Protein AF-A0A3M1JN09-F1 (afdb_monomer_lite)

Sequence (87 aa):
MGMNSKGQGISMNVIIIAALALLVLVVLSIIFLGRTGQWSSQTVDCVTNGGTCMDSCSDQPGYNHYPAWDASCQEGGSEQVCCIRVA

Secondary structure (DSSP, 8-state):
-----TT----HHHHHHHHHHHHHHHHHHHHHHHHHTTTGGGS--TTTTTEEEES-STTSTTEEE---TT----SSSS-PEEEEE--

Radius of gyration: 28.16 Å; chains: 1; bounding box: 69×24×73 Å

pLDDT: mean 75.76, std 14.9, range [46.66, 97.44]

Foldseek 3Di:
DDDDPPPPDPPPVNVVVVVVVVVVVVVVVCVVVVVVVVVVLPPQALVVVQWDWDLDQVVDPQWDFDPDPRHDPDDDDHPTTTIHGHD

Structure (mmCIF, N/CA/C/O backbone):
data_AF-A0A3M1JN09-F1
#
_entry.id   AF-A0A3M1JN09-F1
#
loop_
_atom_site.group_PDB
_atom_site.id
_atom_site.type_symbol
_atom_site.label_atom_id
_atom_site.label_alt_id
_atom_site.label_comp_id
_atom_site.label_asym_id
_atom_site.label_entity_id
_atom_site.label_seq_id
_atom_site.pdbx_PDB_ins_code
_atom_site.Cartn_x
_atom_site.Cartn_y
_atom_site.Cartn_z
_atom_site.occupancy
_atom_site.B_iso_or_equiv
_atom_site.auth_seq_id
_atom_site.auth_comp_id
_atom_site.auth_asym_id
_atom_site.auth_atom_id
_atom_site.pdbx_PDB_model_num
ATOM 1 N N . MET A 1 1 ? -46.651 14.998 40.702 1.00 46.66 1 MET A N 1
ATOM 2 C CA . MET A 1 1 ? -46.239 14.202 39.526 1.00 46.66 1 MET A CA 1
ATOM 3 C C . MET A 1 1 ? -44.757 13.870 39.644 1.00 46.66 1 MET A C 1
ATOM 5 O O . MET A 1 1 ? -43.939 14.756 39.451 1.00 46.66 1 MET A O 1
ATOM 9 N N . GLY A 1 2 ? -44.405 12.639 40.021 1.00 50.22 2 GLY A N 1
ATOM 10 C CA . GLY A 1 2 ? -43.008 12.189 40.040 1.00 50.22 2 GLY A CA 1
ATOM 11 C C . GLY A 1 2 ? -42.571 11.732 38.648 1.00 50.22 2 GLY A C 1
ATOM 12 O O . GLY A 1 2 ? -43.202 10.850 38.066 1.00 50.22 2 GLY A O 1
ATOM 13 N N . MET A 1 3 ? -41.518 12.346 38.105 1.00 57.78 3 MET A N 1
ATOM 14 C CA . MET A 1 3 ? -40.851 11.905 36.877 1.00 57.78 3 MET A CA 1
ATOM 15 C C . MET A 1 3 ? -40.238 10.518 37.097 1.00 57.78 3 MET A C 1
ATOM 17 O O . MET A 1 3 ? -39.416 10.323 37.986 1.00 57.78 3 MET A O 1
ATOM 21 N N . ASN A 1 4 ? -40.646 9.548 36.279 1.00 57.25 4 ASN A N 1
ATOM 22 C CA . ASN A 1 4 ? -40.011 8.237 36.219 1.00 57.25 4 ASN A CA 1
ATOM 23 C C . ASN A 1 4 ? -38.641 8.384 35.545 1.00 57.25 4 ASN A C 1
ATOM 25 O O . ASN A 1 4 ? -38.565 8.582 34.332 1.00 57.25 4 ASN A O 1
ATOM 29 N N . SER A 1 5 ? -37.562 8.256 36.314 1.00 58.59 5 SER A N 1
ATOM 30 C CA . SER A 1 5 ? -36.201 8.141 35.787 1.00 58.59 5 SER A CA 1
ATOM 31 C C . SER A 1 5 ? -36.020 6.787 35.092 1.00 58.59 5 SER A C 1
ATOM 33 O O . SER A 1 5 ? -35.490 5.840 35.668 1.00 58.59 5 SER A O 1
ATOM 35 N N . LYS A 1 6 ? -36.457 6.685 33.830 1.00 57.19 6 LYS A N 1
ATOM 36 C CA . LYS A 1 6 ? -36.202 5.552 32.917 1.00 57.19 6 LYS A CA 1
ATOM 37 C C . LYS A 1 6 ? -34.740 5.540 32.435 1.00 57.19 6 LYS A C 1
ATOM 39 O O . LYS A 1 6 ? -34.469 5.560 31.242 1.00 57.19 6 LYS A O 1
ATOM 44 N N . GLY A 1 7 ? -33.801 5.569 33.375 1.00 59.41 7 GLY A N 1
ATOM 45 C CA . GLY A 1 7 ? -32.361 5.628 33.114 1.00 59.41 7 GLY A CA 1
ATOM 46 C C . GLY A 1 7 ? -31.537 4.745 34.047 1.00 59.41 7 GLY A C 1
ATOM 47 O O . GLY A 1 7 ? -30.332 4.940 34.160 1.00 59.41 7 GLY A O 1
ATOM 48 N N . GLN A 1 8 ? -32.159 3.794 34.746 1.00 52.00 8 GLN A N 1
ATOM 49 C CA . GLN A 1 8 ? -31.426 2.853 35.586 1.00 52.00 8 GLN A CA 1
ATOM 50 C C . GLN A 1 8 ? -31.031 1.615 34.786 1.00 52.00 8 GLN A C 1
ATOM 52 O O . GLN A 1 8 ? -31.829 0.711 34.559 1.00 52.00 8 GLN A O 1
ATOM 57 N N . GLY A 1 9 ? -29.755 1.607 34.404 1.00 60.81 9 GLY A N 1
ATOM 58 C CA . GLY A 1 9 ? -28.999 0.398 34.131 1.00 60.81 9 GLY A CA 1
ATOM 59 C C . GLY A 1 9 ? -29.007 -0.034 32.676 1.00 60.81 9 GLY A C 1
ATOM 60 O O . GLY A 1 9 ? -29.551 -1.084 32.346 1.00 60.81 9 GLY A O 1
ATOM 61 N N . ILE A 1 10 ? -28.236 0.654 31.827 1.00 68.06 10 ILE A N 1
ATOM 62 C CA . ILE A 1 10 ? -27.378 -0.156 30.955 1.00 68.06 10 ILE A CA 1
ATOM 63 C C . ILE A 1 10 ? -26.598 -1.047 31.924 1.00 68.06 10 ILE A C 1
ATOM 65 O O . ILE A 1 10 ? -25.821 -0.553 32.741 1.00 68.06 10 ILE A O 1
ATOM 69 N N . SER A 1 11 ? -26.939 -2.338 31.929 1.00 78.19 11 SER A N 1
ATOM 70 C CA . SER A 1 11 ? -26.293 -3.336 32.776 1.00 78.19 11 SER A CA 1
ATOM 71 C C . SER A 1 11 ? -24.783 -3.174 32.631 1.00 78.19 11 SER A C 1
ATOM 73 O O . SER A 1 11 ? -24.298 -3.017 31.510 1.00 78.19 11 SER A O 1
ATOM 75 N N . MET A 1 12 ? -24.043 -3.198 33.743 1.00 83.44 12 MET A N 1
ATOM 76 C CA . MET A 1 12 ? -22.578 -3.076 33.747 1.00 83.44 12 MET A CA 1
ATOM 77 C C . MET A 1 12 ? -21.940 -3.997 32.690 1.00 83.44 12 MET A C 1
ATOM 79 O O . MET A 1 12 ? -20.993 -3.618 32.005 1.00 83.44 12 MET A O 1
ATOM 83 N N . ASN A 1 13 ? -22.545 -5.168 32.471 1.00 89.12 13 ASN A N 1
ATOM 84 C CA . ASN A 1 13 ? -22.135 -6.138 31.461 1.00 89.12 13 ASN A CA 1
ATOM 85 C C . ASN A 1 13 ? -22.184 -5.581 30.032 1.00 89.12 13 ASN A C 1
ATOM 87 O O . ASN A 1 13 ? -21.301 -5.880 29.239 1.00 89.12 13 ASN A O 1
ATOM 91 N N . VAL A 1 14 ? -23.172 -4.756 29.687 1.00 91.19 14 VAL A N 1
ATOM 92 C CA . VAL A 1 14 ? -23.296 -4.158 28.348 1.00 91.19 14 VAL A CA 1
ATOM 93 C C . VAL A 1 14 ? -22.161 -3.170 28.088 1.00 91.19 14 VAL A C 1
ATOM 95 O O . VAL A 1 14 ? -21.604 -3.166 26.995 1.00 91.19 14 VAL A O 1
ATOM 98 N N . ILE A 1 15 ? -21.767 -2.384 29.096 1.00 91.62 15 ILE A N 1
ATOM 99 C CA . ILE A 1 15 ? -20.622 -1.464 28.990 1.00 91.62 15 ILE A CA 1
ATOM 100 C C . ILE A 1 15 ? -19.334 -2.260 28.768 1.00 91.62 15 ILE A C 1
ATOM 102 O O . ILE A 1 15 ? -18.543 -1.925 27.889 1.00 91.62 15 ILE A O 1
ATOM 106 N N . IL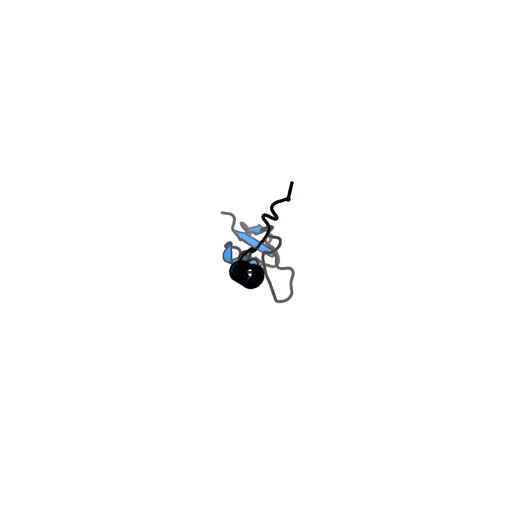E A 1 16 ? -19.151 -3.347 29.523 1.00 94.50 16 ILE A N 1
ATOM 107 C CA . ILE A 1 16 ? -17.984 -4.228 29.397 1.00 94.50 16 ILE A CA 1
ATOM 108 C C . ILE A 1 16 ? -17.927 -4.847 27.994 1.00 94.50 16 ILE A C 1
ATOM 110 O O . ILE A 1 16 ? -16.892 -4.784 27.336 1.00 94.50 16 ILE A O 1
ATOM 114 N N . ILE A 1 17 ? -19.041 -5.393 27.499 1.00 95.12 17 ILE A N 1
ATOM 115 C CA . ILE A 1 17 ? -19.109 -6.006 26.166 1.00 95.12 17 ILE A CA 1
ATOM 116 C C . ILE A 1 17 ? -18.836 -4.966 25.071 1.00 95.12 17 ILE A C 1
ATOM 118 O O . ILE A 1 17 ? -18.073 -5.244 24.148 1.00 95.12 17 ILE A O 1
ATOM 122 N N . ALA A 1 18 ? -19.402 -3.760 25.184 1.00 94.69 18 ALA A N 1
ATOM 123 C CA . ALA A 1 18 ? -19.169 -2.684 24.223 1.00 94.69 18 ALA A CA 1
ATOM 124 C C . ALA A 1 18 ? -17.692 -2.252 24.180 1.00 94.69 18 ALA A C 1
ATOM 126 O O . ALA A 1 18 ? -17.138 -2.060 23.097 1.00 94.69 18 ALA A O 1
ATOM 127 N N . ALA A 1 19 ? -17.035 -2.155 25.341 1.00 96.06 19 ALA A N 1
ATOM 128 C CA . ALA A 1 19 ? -15.615 -1.827 25.428 1.00 96.06 19 ALA A CA 1
ATOM 129 C C . ALA A 1 19 ? -14.727 -2.920 24.807 1.00 96.06 19 ALA A C 1
ATOM 131 O O . ALA A 1 19 ? -13.810 -2.610 24.045 1.00 96.06 19 ALA A O 1
ATOM 132 N N . LEU A 1 20 ? -15.024 -4.197 25.073 1.00 97.31 20 LEU A N 1
ATOM 133 C CA . LEU A 1 20 ? -14.304 -5.327 24.476 1.00 97.31 20 LEU A CA 1
ATOM 134 C C . LEU A 1 20 ? -14.484 -5.377 22.954 1.00 97.31 20 LEU A C 1
ATOM 136 O O . LEU A 1 20 ? -13.513 -5.580 22.229 1.00 97.31 20 LEU A O 1
ATOM 140 N N . ALA A 1 21 ? -15.702 -5.147 22.461 1.00 97.44 21 ALA A N 1
ATOM 141 C CA . ALA A 1 21 ? -15.988 -5.116 21.030 1.00 97.44 21 ALA A CA 1
ATOM 142 C C . ALA A 1 21 ? -15.209 -4.002 20.313 1.00 97.44 21 ALA A C 1
ATOM 144 O O . ALA A 1 21 ? -14.617 -4.246 19.261 1.00 97.44 21 ALA A O 1
ATOM 145 N N . LEU A 1 22 ? -15.155 -2.802 20.902 1.00 96.94 22 LEU A N 1
ATOM 146 C CA . LEU A 1 22 ? -14.358 -1.697 20.364 1.00 96.94 22 LEU A CA 1
ATOM 147 C C . LEU A 1 22 ? -12.863 -2.024 20.339 1.00 96.94 22 LEU A C 1
ATOM 149 O O . LEU A 1 22 ? -12.202 -1.757 19.338 1.00 96.94 22 LEU A O 1
ATOM 153 N N . LEU A 1 23 ? -12.334 -2.636 21.402 1.00 97.19 23 LEU A N 1
ATOM 154 C CA . LEU A 1 23 ? -10.927 -3.031 21.465 1.00 97.19 23 LEU A CA 1
ATOM 155 C C . LEU A 1 23 ? -10.577 -4.032 20.359 1.00 97.19 23 LEU A C 1
ATOM 157 O O . LEU A 1 23 ? -9.592 -3.840 19.648 1.00 97.19 23 LEU A O 1
ATOM 161 N N . VAL A 1 24 ? -11.397 -5.071 20.178 1.00 97.19 24 VAL A N 1
ATOM 162 C CA . VAL A 1 24 ? -11.187 -6.071 19.120 1.00 97.19 24 VAL A CA 1
ATOM 163 C C . VAL A 1 24 ? -11.230 -5.419 17.738 1.00 97.19 24 VAL A C 1
ATOM 165 O O . VAL A 1 24 ? -10.373 -5.709 16.907 1.00 97.19 24 VAL A O 1
ATOM 168 N N . LEU A 1 25 ? -12.170 -4.499 17.498 1.00 96.25 25 LEU A N 1
ATOM 169 C CA . LEU A 1 25 ? -12.270 -3.780 16.226 1.00 96.25 25 LEU A CA 1
ATOM 170 C C . LEU A 1 25 ? -10.995 -2.981 15.929 1.00 96.25 25 LEU A C 1
ATOM 172 O O . LEU A 1 25 ? -10.484 -3.063 14.815 1.00 96.25 25 LEU A O 1
ATOM 176 N N . VAL A 1 26 ? -10.452 -2.263 16.916 1.00 95.75 26 VAL A N 1
ATOM 177 C CA . VAL A 1 26 ? -9.204 -1.495 16.760 1.00 95.75 26 VAL A CA 1
ATOM 178 C C . VAL A 1 26 ? -8.013 -2.406 16.454 1.00 95.75 26 VAL A C 1
ATOM 180 O O . VAL A 1 26 ? -7.211 -2.100 15.576 1.00 95.75 26 VAL A O 1
ATOM 183 N N . VAL A 1 27 ? -7.888 -3.546 17.136 1.00 95.62 27 VAL A N 1
ATOM 184 C CA . VAL A 1 27 ? -6.796 -4.495 16.862 1.00 95.62 27 VAL A CA 1
ATOM 185 C C . VAL A 1 27 ? -6.913 -5.065 15.447 1.00 95.62 27 VAL A C 1
ATOM 187 O O . VAL A 1 27 ? -5.927 -5.092 14.710 1.00 95.62 27 VAL A O 1
ATOM 190 N N . LEU A 1 28 ? -8.116 -5.479 15.040 1.00 94.75 28 LEU A N 1
ATOM 191 C CA . LEU A 1 28 ? -8.354 -5.997 13.695 1.00 94.75 28 LEU A CA 1
ATOM 192 C C . LEU A 1 28 ? -8.071 -4.939 12.628 1.00 94.75 28 LEU A C 1
ATOM 194 O O . LEU A 1 28 ? -7.410 -5.251 11.641 1.00 94.75 28 LEU A O 1
ATOM 198 N N . SER A 1 29 ? -8.519 -3.696 12.819 1.00 91.81 29 SER A N 1
ATOM 199 C CA . SER A 1 29 ? -8.289 -2.630 11.843 1.00 91.81 29 SER A CA 1
ATOM 200 C C . SER A 1 29 ? -6.798 -2.367 11.644 1.00 91.81 29 SER A C 1
ATOM 202 O O . SER A 1 29 ? -6.353 -2.318 10.504 1.00 91.81 29 SER A O 1
ATOM 204 N N . ILE A 1 30 ? -5.996 -2.311 12.712 1.00 90.56 30 ILE A N 1
ATOM 205 C CA . ILE A 1 30 ? -4.540 -2.127 12.602 1.00 90.56 30 ILE A CA 1
ATOM 206 C C . ILE A 1 30 ? -3.885 -3.290 11.842 1.00 90.56 30 ILE A C 1
ATOM 208 O O . ILE A 1 30 ? -3.035 -3.053 10.987 1.00 90.56 30 ILE A O 1
ATOM 212 N N . ILE A 1 31 ? -4.290 -4.537 12.101 1.00 88.06 31 ILE A N 1
ATOM 213 C CA . ILE A 1 31 ? -3.746 -5.712 11.399 1.00 88.06 31 ILE A CA 1
ATOM 214 C C . ILE A 1 31 ? -4.114 -5.681 9.911 1.00 88.06 31 ILE A C 1
ATOM 216 O O . ILE A 1 31 ? -3.256 -5.910 9.057 1.00 88.06 31 ILE A O 1
ATOM 220 N N . PHE A 1 32 ? -5.378 -5.395 9.593 1.00 85.88 32 PHE A N 1
ATOM 221 C CA . PHE A 1 32 ? -5.843 -5.340 8.210 1.00 85.88 32 PHE A CA 1
ATOM 222 C C . PHE A 1 32 ? -5.182 -4.192 7.444 1.00 85.88 32 PHE A C 1
ATOM 224 O O . PHE A 1 32 ? -4.642 -4.432 6.367 1.00 85.88 32 PHE A O 1
ATOM 231 N N . LEU A 1 33 ? -5.141 -2.985 8.017 1.00 81.81 33 LEU A N 1
ATOM 232 C CA . LEU A 1 33 ? -4.516 -1.819 7.387 1.00 81.81 33 LEU A CA 1
ATOM 233 C C . LEU A 1 33 ? -2.993 -1.988 7.263 1.00 81.81 33 LEU A C 1
ATOM 235 O O . LEU A 1 33 ? -2.414 -1.641 6.233 1.00 81.81 33 LEU A O 1
ATOM 239 N N . GLY A 1 34 ? -2.342 -2.558 8.280 1.00 70.88 34 GLY A N 1
ATOM 240 C CA . GLY A 1 34 ? -0.900 -2.803 8.276 1.00 70.88 34 GLY A CA 1
ATOM 241 C C . GLY A 1 34 ? -0.468 -3.810 7.211 1.00 70.88 34 GLY A C 1
ATOM 242 O O . GLY A 1 34 ? 0.584 -3.643 6.600 1.00 70.88 34 GLY A O 1
ATOM 243 N N . ARG A 1 35 ? -1.289 -4.830 6.931 1.00 64.94 35 ARG A N 1
ATOM 244 C CA . ARG A 1 35 ? -0.959 -5.852 5.928 1.00 64.94 35 ARG A CA 1
ATOM 245 C C . ARG A 1 35 ? -1.291 -5.423 4.496 1.00 64.94 35 ARG A C 1
ATOM 247 O O . ARG A 1 35 ? -0.579 -5.816 3.577 1.00 64.94 35 ARG A O 1
ATOM 254 N N . THR A 1 36 ? -2.316 -4.590 4.289 1.00 60.78 36 THR A N 1
ATOM 255 C CA . THR A 1 36 ? -2.663 -4.081 2.948 1.00 60.78 36 THR A CA 1
ATOM 256 C C . THR A 1 36 ? -1.600 -3.158 2.356 1.00 60.78 36 THR A C 1
ATOM 258 O O . THR A 1 36 ? -1.445 -3.134 1.139 1.00 60.78 36 THR A O 1
ATOM 261 N N . GLY A 1 37 ? -0.820 -2.456 3.189 1.00 59.88 37 GLY A N 1
ATOM 262 C CA . GLY A 1 37 ? 0.296 -1.626 2.717 1.00 59.88 37 GLY A CA 1
ATOM 263 C C . GLY A 1 37 ? 1.436 -2.420 2.065 1.00 59.88 37 GLY A C 1
ATOM 264 O O . GLY A 1 37 ? 2.214 -1.856 1.309 1.00 59.88 37 GLY A O 1
ATOM 265 N N . GLN A 1 38 ? 1.518 -3.731 2.316 1.00 58.38 38 GLN A N 1
ATOM 266 C CA . GLN A 1 38 ? 2.535 -4.612 1.734 1.00 58.38 38 GLN A CA 1
ATOM 267 C C . GLN A 1 38 ? 2.078 -5.323 0.450 1.00 58.38 38 GLN A C 1
ATOM 269 O O . GLN A 1 38 ? 2.893 -5.958 -0.211 1.00 58.38 38 GLN A O 1
ATOM 274 N N . TRP A 1 39 ? 0.789 -5.260 0.098 1.00 55.12 39 TRP A N 1
ATOM 275 C CA . TRP A 1 39 ? 0.251 -5.911 -1.107 1.00 55.12 39 TRP A CA 1
ATOM 276 C C . TRP A 1 39 ? 0.225 -4.997 -2.334 1.00 55.12 39 TRP A C 1
ATOM 278 O O . TRP A 1 39 ? 0.245 -5.500 -3.457 1.00 55.12 39 TRP A O 1
ATOM 288 N N . SER A 1 40 ? 0.229 -3.673 -2.153 1.00 54.81 40 SER A N 1
ATOM 289 C CA . SER A 1 40 ? 0.254 -2.743 -3.288 1.00 54.81 40 SER A CA 1
ATOM 290 C C . SER A 1 40 ? 1.579 -2.763 -4.052 1.00 54.81 40 SER A C 1
ATOM 292 O O . SER A 1 40 ? 1.565 -2.509 -5.247 1.00 54.81 40 SER A O 1
ATOM 294 N N . SER A 1 41 ? 2.695 -3.123 -3.409 1.00 54.84 41 SER A N 1
ATOM 295 C CA . SER A 1 41 ? 4.026 -3.110 -4.034 1.00 54.84 41 SER A CA 1
ATOM 296 C C . SER A 1 41 ? 4.398 -4.387 -4.797 1.00 54.84 41 SER A C 1
ATOM 298 O O . SER A 1 41 ? 5.460 -4.428 -5.399 1.00 54.84 41 SER A O 1
ATOM 300 N N . GLN A 1 42 ? 3.575 -5.445 -4.767 1.00 52.00 42 GLN A N 1
ATOM 301 C CA . GLN A 1 42 ? 3.875 -6.710 -5.471 1.00 52.00 42 GLN A CA 1
ATOM 302 C C . GLN A 1 42 ? 3.009 -6.960 -6.711 1.00 52.00 42 GLN A C 1
ATOM 304 O O . GLN A 1 42 ? 3.162 -7.979 -7.377 1.00 52.00 42 GLN A O 1
ATOM 309 N N . THR A 1 43 ? 2.056 -6.074 -7.015 1.00 54.69 43 THR A N 1
ATOM 310 C CA . THR A 1 43 ? 1.118 -6.297 -8.134 1.00 54.69 43 THR A CA 1
ATOM 311 C C . THR A 1 43 ? 1.483 -5.485 -9.382 1.00 54.69 43 THR A C 1
ATOM 313 O O . THR A 1 43 ? 0.871 -5.670 -10.432 1.00 54.69 43 THR A O 1
ATOM 316 N N . VAL A 1 44 ? 2.503 -4.622 -9.314 1.00 64.62 44 VAL A N 1
ATOM 317 C CA . VAL A 1 44 ? 2.905 -3.751 -10.431 1.00 64.62 44 VAL A CA 1
ATOM 318 C C . VAL A 1 44 ? 4.313 -4.080 -10.939 1.00 64.62 44 VAL A C 1
ATOM 320 O O . VAL A 1 44 ? 5.002 -3.225 -11.461 1.00 64.62 44 VAL A O 1
ATOM 323 N N . ASP A 1 45 ? 4.762 -5.333 -10.881 1.00 76.12 45 ASP A N 1
ATOM 324 C CA . ASP A 1 45 ? 6.047 -5.674 -11.505 1.00 76.12 45 ASP A CA 1
ATOM 325 C C . ASP A 1 45 ? 5.926 -5.712 -13.041 1.00 76.12 45 ASP A C 1
ATOM 327 O O . ASP A 1 45 ? 5.009 -6.326 -13.605 1.00 76.12 45 ASP A O 1
ATOM 331 N N . CYS A 1 46 ? 6.886 -5.088 -13.735 1.00 80.12 46 CYS A N 1
ATOM 332 C CA . CYS A 1 46 ? 6.972 -5.086 -15.203 1.00 80.12 46 CYS A CA 1
ATOM 333 C C . CYS A 1 46 ? 6.948 -6.514 -15.778 1.00 80.12 46 CYS A C 1
ATOM 335 O O . CYS A 1 46 ? 6.232 -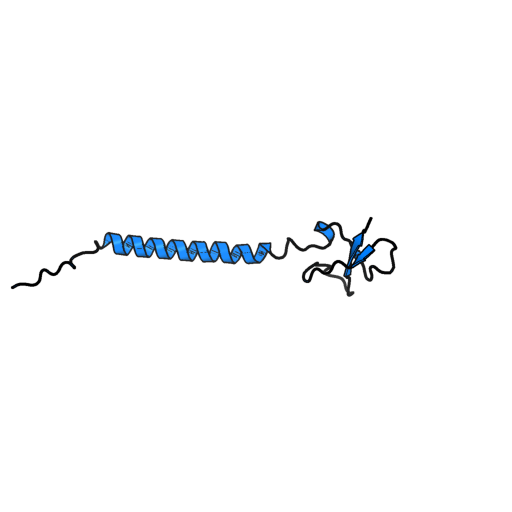6.812 -16.736 1.00 80.12 46 CYS A O 1
ATOM 337 N N . VAL A 1 47 ? 7.684 -7.419 -15.127 1.00 78.69 47 VAL A N 1
ATOM 338 C CA . VAL A 1 47 ? 7.825 -8.826 -15.524 1.00 78.69 47 VAL A CA 1
ATOM 339 C C . VAL A 1 47 ? 6.508 -9.592 -15.373 1.00 78.69 47 VAL A C 1
ATOM 341 O O . VAL A 1 47 ? 6.146 -10.375 -16.250 1.00 78.69 47 VAL A O 1
ATOM 344 N N . THR A 1 48 ? 5.741 -9.329 -14.311 1.00 77.69 48 THR A N 1
ATOM 345 C CA . THR A 1 48 ? 4.426 -9.956 -14.081 1.00 77.69 48 THR A CA 1
ATOM 346 C C . THR A 1 48 ? 3.415 -9.571 -15.160 1.00 77.69 48 THR A C 1
ATOM 348 O O . THR A 1 48 ? 2.549 -10.366 -15.517 1.00 77.69 48 THR A O 1
ATOM 351 N N . ASN A 1 49 ? 3.561 -8.378 -15.738 1.00 77.56 49 ASN A N 1
ATOM 352 C CA . ASN A 1 49 ? 2.735 -7.898 -16.843 1.00 77.56 49 ASN A CA 1
ATOM 353 C C . ASN A 1 49 ? 3.233 -8.371 -18.225 1.00 77.56 49 ASN A C 1
ATOM 355 O O . ASN A 1 49 ? 2.723 -7.919 -19.247 1.00 77.56 49 ASN A O 1
ATOM 359 N N . GLY A 1 50 ? 4.212 -9.283 -18.281 1.00 81.56 50 GLY A N 1
ATOM 360 C CA . GLY A 1 50 ? 4.780 -9.794 -19.534 1.00 81.56 50 GLY A CA 1
ATOM 361 C C . GLY A 1 50 ? 5.749 -8.824 -20.218 1.00 81.56 50 GLY A C 1
ATOM 362 O O . GLY A 1 50 ? 6.045 -8.986 -21.403 1.00 81.56 50 GLY A O 1
ATOM 363 N N . GLY A 1 51 ? 6.217 -7.808 -19.490 1.00 84.25 51 GLY A N 1
ATOM 364 C CA . GLY A 1 51 ? 7.231 -6.867 -19.942 1.00 84.25 51 GLY A CA 1
ATOM 365 C C . GLY A 1 51 ? 8.655 -7.307 -19.599 1.00 84.25 51 GLY A C 1
ATOM 366 O O . GLY A 1 51 ? 8.884 -8.233 -18.822 1.00 84.25 51 GLY A O 1
ATOM 367 N N . THR A 1 52 ? 9.622 -6.607 -20.180 1.00 86.31 52 THR A N 1
ATOM 368 C CA . THR A 1 52 ? 11.052 -6.746 -19.903 1.00 86.31 52 THR A CA 1
ATOM 369 C C . THR A 1 52 ? 11.626 -5.364 -19.588 1.00 86.31 52 THR A C 1
ATOM 371 O O . THR A 1 52 ? 11.256 -4.377 -20.224 1.00 86.31 52 THR A O 1
ATOM 374 N N . CYS A 1 53 ? 12.520 -5.287 -18.604 1.00 83.81 53 CYS A N 1
ATOM 375 C CA . CYS A 1 53 ? 13.225 -4.051 -18.264 1.00 83.81 53 CYS A CA 1
ATOM 376 C C . CYS A 1 53 ? 14.400 -3.842 -19.226 1.00 83.81 53 CYS A C 1
ATOM 378 O O . CYS A 1 53 ? 15.225 -4.742 -19.398 1.00 83.81 53 CYS A O 1
ATOM 380 N N . MET A 1 54 ? 14.454 -2.678 -19.871 1.00 83.25 54 MET A N 1
ATOM 381 C CA . MET A 1 54 ? 15.491 -2.296 -20.838 1.00 83.25 54 MET A CA 1
ATOM 382 C C . MET A 1 54 ? 15.834 -0.815 -20.674 1.00 83.25 54 MET A C 1
ATOM 384 O O . MET A 1 54 ? 15.004 -0.051 -20.196 1.00 83.25 54 MET A O 1
ATOM 388 N N . ASP A 1 55 ? 17.016 -0.382 -21.118 1.00 84.56 55 ASP A N 1
ATOM 389 C CA . ASP A 1 55 ? 17.377 1.047 -21.107 1.00 84.56 55 ASP A CA 1
ATOM 390 C C . ASP A 1 55 ? 16.503 1.877 -22.067 1.00 84.56 55 ASP A C 1
ATOM 392 O O . ASP A 1 55 ? 16.237 3.052 -21.826 1.00 84.56 55 ASP A O 1
ATOM 396 N N . SER A 1 56 ? 16.009 1.269 -23.152 1.00 83.06 56 SER A N 1
ATOM 397 C CA . SER A 1 56 ? 15.016 1.881 -24.032 1.00 83.06 56 SER A CA 1
ATOM 398 C C . SER A 1 56 ? 14.173 0.8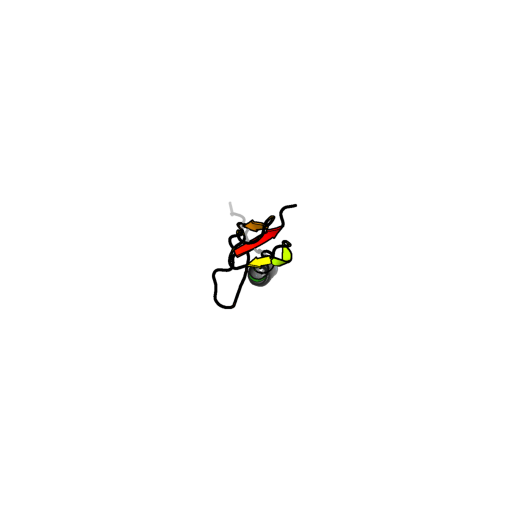20 -24.749 1.00 83.06 56 SER A C 1
ATOM 400 O O . SER A 1 56 ? 14.668 -0.244 -25.121 1.00 83.06 56 SER A O 1
ATOM 402 N N . CYS A 1 57 ? 12.890 1.116 -24.985 1.00 84.81 57 CYS A N 1
ATOM 403 C CA . CYS A 1 57 ? 12.025 0.269 -25.821 1.00 84.81 57 CYS A CA 1
ATOM 404 C C . CYS A 1 57 ? 12.197 0.553 -27.321 1.00 84.81 57 CYS A C 1
ATOM 406 O O . CYS A 1 57 ? 11.681 -0.192 -28.149 1.00 84.81 57 CYS A O 1
ATOM 408 N N . SER A 1 58 ? 12.901 1.631 -27.673 1.00 82.81 58 SER A N 1
ATOM 409 C CA . SER A 1 58 ? 13.074 2.090 -29.056 1.00 82.81 58 SER A CA 1
ATOM 410 C C . SER A 1 58 ? 14.099 1.260 -29.830 1.00 82.81 58 SER A C 1
ATOM 412 O O . SER A 1 58 ? 14.071 1.247 -31.058 1.00 82.81 58 SER A O 1
ATOM 414 N N . ASP A 1 59 ? 14.983 0.550 -29.124 1.00 79.88 59 ASP A N 1
ATOM 415 C CA . ASP A 1 59 ? 16.048 -0.262 -29.723 1.00 79.88 59 ASP A CA 1
ATOM 416 C C . ASP A 1 59 ? 15.556 -1.625 -30.247 1.00 79.88 59 ASP A C 1
ATOM 418 O O . ASP A 1 59 ? 16.283 -2.327 -30.9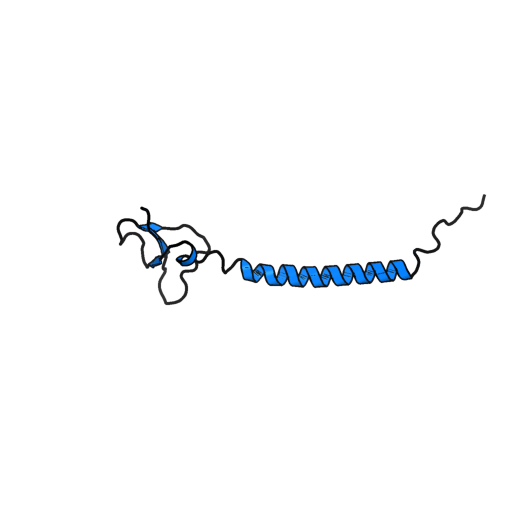56 1.00 79.88 59 ASP A O 1
ATOM 422 N N . GLN A 1 60 ? 14.324 -2.027 -29.912 1.00 79.62 60 GLN A N 1
ATOM 423 C CA . GLN A 1 60 ? 13.729 -3.297 -30.334 1.00 79.62 60 GLN A CA 1
ATOM 424 C C . GLN A 1 60 ? 12.412 -3.066 -31.092 1.00 79.62 60 GLN A C 1
ATOM 426 O O . GLN A 1 60 ? 11.457 -2.527 -30.528 1.00 79.62 60 GLN A O 1
ATOM 431 N N . PRO A 1 61 ? 12.293 -3.519 -32.354 1.00 80.00 61 PRO A N 1
ATOM 432 C CA . PRO A 1 61 ? 11.031 -3.438 -33.076 1.00 80.00 61 PRO A CA 1
ATOM 433 C C . PRO A 1 61 ? 9.981 -4.341 -32.416 1.00 80.00 61 PRO A C 1
ATOM 435 O O . PRO A 1 61 ? 10.234 -5.513 -32.135 1.00 80.00 61 PRO A O 1
ATOM 438 N N . GLY A 1 62 ? 8.783 -3.797 -32.197 1.00 84.62 62 GLY A N 1
ATOM 439 C CA . GLY A 1 62 ? 7.672 -4.526 -31.582 1.00 84.62 62 GLY A CA 1
ATOM 440 C C . GLY A 1 62 ? 7.620 -4.434 -30.058 1.00 84.62 62 GLY A C 1
ATOM 441 O O . GLY A 1 62 ? 6.903 -5.214 -29.439 1.00 84.62 62 GLY A O 1
ATOM 442 N N . TYR A 1 63 ? 8.342 -3.497 -29.444 1.00 86.19 63 TYR A N 1
ATOM 443 C CA . TYR A 1 63 ? 8.206 -3.174 -28.026 1.00 86.19 63 TYR A CA 1
ATOM 444 C C . TYR A 1 63 ? 7.654 -1.761 -27.849 1.00 86.19 63 TYR A C 1
ATOM 446 O O . TYR A 1 63 ? 8.045 -0.840 -28.558 1.00 86.19 63 TYR A O 1
ATOM 454 N N . ASN A 1 64 ? 6.744 -1.593 -26.892 1.00 87.06 64 ASN A N 1
ATOM 455 C CA . ASN A 1 64 ? 6.202 -0.295 -26.503 1.00 87.06 64 ASN A CA 1
ATOM 45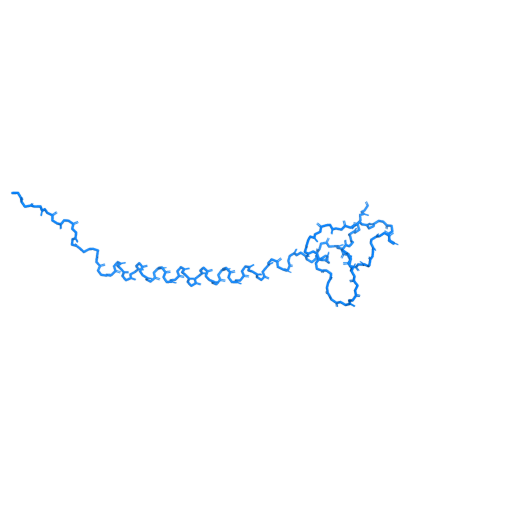6 C C . ASN A 1 64 ? 6.439 -0.039 -25.015 1.00 87.06 64 ASN A C 1
ATOM 458 O O . ASN A 1 64 ? 6.419 -0.960 -24.196 1.00 87.06 64 ASN A O 1
ATOM 462 N N . HIS A 1 65 ? 6.630 1.235 -24.682 1.00 84.38 65 HIS A N 1
ATOM 463 C CA . HIS A 1 65 ? 6.770 1.695 -23.307 1.00 84.38 65 HIS A CA 1
ATOM 464 C C . HIS A 1 65 ? 5.463 1.486 -22.533 1.00 84.38 65 HIS A C 1
ATOM 466 O O . HIS A 1 65 ? 4.407 1.955 -22.964 1.00 84.38 65 HIS A O 1
ATOM 472 N N . TYR A 1 66 ? 5.533 0.815 -21.383 1.00 80.25 66 TYR A N 1
ATOM 473 C CA . TYR A 1 66 ? 4.390 0.597 -20.501 1.00 80.25 66 TYR A CA 1
ATOM 474 C C . TYR A 1 66 ? 4.338 1.690 -19.417 1.00 80.25 66 TYR A C 1
ATOM 476 O O . TYR A 1 66 ? 5.196 1.713 -18.534 1.00 80.25 66 TYR A O 1
ATOM 484 N N . PRO A 1 67 ? 3.360 2.617 -19.452 1.00 67.56 67 PRO A N 1
ATOM 485 C CA . PRO A 1 67 ? 3.272 3.723 -18.505 1.00 67.56 67 PRO A CA 1
ATOM 486 C C . PRO A 1 67 ? 2.619 3.264 -17.194 1.00 67.56 67 PRO A C 1
ATOM 488 O O . PRO A 1 67 ? 1.505 3.668 -16.862 1.00 67.56 67 PRO A O 1
ATOM 491 N N . ALA A 1 68 ? 3.299 2.406 -16.439 1.00 63.78 68 ALA A N 1
ATOM 492 C CA . ALA A 1 68 ? 2.953 2.169 -15.046 1.00 63.78 68 ALA A CA 1
ATOM 493 C C . ALA A 1 68 ? 3.893 2.984 -14.162 1.00 63.78 68 ALA A C 1
ATOM 495 O O . ALA A 1 68 ? 5.106 2.818 -14.188 1.00 63.78 68 ALA A O 1
ATOM 496 N N . TRP A 1 69 ? 3.288 3.862 -13.366 1.00 56.41 69 TRP A N 1
ATOM 497 C CA . TRP A 1 69 ? 3.918 4.719 -12.359 1.00 56.41 69 TRP A CA 1
ATOM 498 C C . TRP A 1 69 ? 4.631 3.938 -11.242 1.00 56.41 69 TRP A C 1
ATOM 500 O O . TRP A 1 69 ? 5.293 4.550 -10.412 1.00 56.41 69 TRP A O 1
ATOM 510 N N . ASP A 1 70 ? 4.494 2.611 -11.244 1.00 56.78 70 ASP A N 1
ATOM 511 C CA . ASP A 1 70 ? 5.082 1.688 -10.276 1.00 56.78 70 ASP A CA 1
ATOM 512 C C . ASP A 1 70 ? 5.576 0.396 -10.957 1.00 56.78 70 ASP A C 1
ATOM 514 O O . ASP A 1 70 ? 5.703 -0.630 -10.303 1.00 56.78 70 ASP A O 1
ATOM 518 N N . ALA A 1 71 ? 5.821 0.409 -12.283 1.00 61.88 71 ALA A N 1
ATOM 519 C CA . ALA A 1 71 ? 6.503 -0.708 -12.942 1.00 61.88 71 ALA A CA 1
ATOM 520 C C . ALA A 1 71 ? 7.951 -0.773 -12.455 1.00 61.88 71 ALA A C 1
ATOM 522 O O . ALA A 1 71 ? 8.847 -0.163 -13.035 1.00 61.88 71 ALA A O 1
ATOM 523 N N . SER A 1 72 ? 8.160 -1.507 -11.370 1.00 66.56 72 SER A N 1
ATOM 524 C CA . SER A 1 72 ? 9.435 -1.697 -10.691 1.00 66.56 72 SER A CA 1
ATOM 525 C C . SER A 1 72 ? 10.429 -2.438 -11.592 1.00 66.56 72 SER A C 1
ATOM 527 O O . SER A 1 72 ? 10.489 -3.665 -11.628 1.00 66.56 72 SER A O 1
ATOM 529 N N . CYS A 1 73 ? 11.239 -1.676 -12.325 1.00 74.00 73 CYS A N 1
ATOM 530 C CA . CYS A 1 73 ? 12.538 -2.105 -12.836 1.00 74.00 73 CYS A CA 1
ATOM 531 C C . CYS A 1 73 ? 13.606 -1.592 -11.855 1.00 74.00 73 CYS A C 1
ATOM 533 O O . CYS A 1 73 ? 14.068 -0.462 -11.974 1.00 74.00 73 CYS A O 1
ATOM 535 N N . GLN A 1 74 ? 13.952 -2.373 -10.826 1.00 66.62 74 GLN A N 1
ATOM 536 C CA . GLN A 1 74 ? 14.899 -1.962 -9.775 1.00 66.62 74 GLN A CA 1
ATOM 537 C C . GLN A 1 74 ? 15.748 -3.182 -9.354 1.00 66.62 74 GLN A C 1
ATOM 539 O O . GLN A 1 74 ? 15.202 -4.272 -9.233 1.00 66.62 74 GLN A O 1
ATOM 544 N N . GLU A 1 75 ? 17.073 -3.150 -9.162 1.00 56.69 75 GLU A N 1
ATOM 545 C CA . GLU A 1 75 ? 18.010 -2.069 -8.832 1.00 56.69 75 GLU A CA 1
ATOM 546 C C . GLU A 1 75 ? 19.418 -2.431 -9.372 1.00 56.69 75 GLU A C 1
ATOM 548 O O . GLU A 1 75 ? 19.910 -3.532 -9.114 1.00 56.69 75 GLU A O 1
ATOM 553 N N . GLY A 1 76 ? 20.067 -1.539 -10.137 1.00 51.75 76 GLY A N 1
ATOM 554 C CA . GLY A 1 76 ? 21.369 -1.851 -10.757 1.00 51.75 76 GLY A CA 1
ATOM 555 C C . GLY A 1 76 ? 22.061 -0.781 -11.617 1.00 51.75 76 GLY A C 1
ATOM 556 O O . GLY A 1 76 ? 23.116 -1.083 -12.167 1.00 51.75 76 GLY A O 1
ATOM 557 N N . GLY A 1 77 ? 21.541 0.454 -11.712 1.00 48.44 77 GLY A N 1
ATOM 558 C CA . GLY A 1 77 ? 22.347 1.607 -12.157 1.00 48.44 77 GLY A CA 1
ATOM 559 C C . GLY A 1 77 ? 22.000 2.309 -13.479 1.00 48.44 77 GLY A C 1
ATOM 560 O O . GLY A 1 77 ? 22.825 3.089 -13.945 1.00 48.44 77 GLY A O 1
ATOM 561 N N . SER A 1 78 ? 20.817 2.129 -14.064 1.00 55.34 78 SER A N 1
ATOM 562 C CA . SER A 1 78 ? 20.347 2.984 -15.170 1.00 55.34 78 SER A CA 1
ATOM 563 C C . SER A 1 78 ? 18.823 3.136 -15.151 1.00 55.34 78 SER A C 1
ATOM 565 O O . SER A 1 78 ? 18.130 2.322 -14.542 1.00 55.34 78 SER A O 1
ATOM 567 N N . GLU A 1 79 ? 18.311 4.211 -15.759 1.00 70.00 79 GLU A N 1
ATOM 568 C CA . GLU A 1 79 ? 16.886 4.543 -15.932 1.00 70.00 79 GLU A CA 1
ATOM 569 C C . GLU A 1 79 ? 16.175 3.512 -16.831 1.00 70.00 79 GLU A C 1
ATO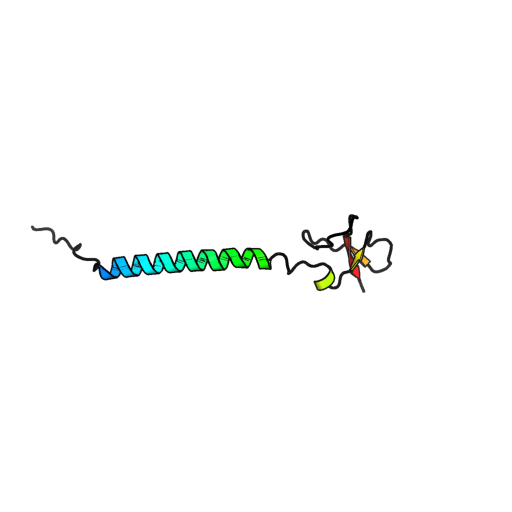M 571 O O . GLU A 1 79 ? 15.748 3.816 -17.942 1.00 70.00 79 GLU A O 1
ATOM 576 N N . GLN A 1 80 ? 16.088 2.258 -16.385 1.00 76.44 80 GLN A N 1
ATOM 577 C CA . GLN A 1 80 ? 15.437 1.206 -17.151 1.00 76.44 80 GLN A CA 1
ATOM 578 C C . GLN A 1 80 ? 13.929 1.436 -17.188 1.00 76.44 80 GLN A C 1
ATOM 580 O O . GLN A 1 80 ? 13.279 1.653 -16.165 1.00 76.44 80 GLN A O 1
ATOM 585 N N . VAL A 1 81 ? 13.373 1.350 -18.388 1.00 82.00 81 VAL A N 1
ATOM 586 C CA . VAL A 1 81 ? 11.946 1.461 -18.658 1.00 82.00 81 VAL A CA 1
ATOM 587 C C . VAL A 1 81 ? 11.329 0.080 -18.863 1.00 82.00 81 VAL A C 1
ATOM 589 O O . VAL A 1 81 ? 11.976 -0.859 -19.334 1.00 82.00 81 VAL A O 1
ATOM 592 N N . CYS A 1 82 ? 10.046 -0.049 -18.523 1.00 85.94 82 CYS A N 1
ATOM 593 C CA . CYS A 1 82 ? 9.298 -1.275 -18.762 1.00 85.94 82 CYS A CA 1
ATOM 594 C C . CYS A 1 82 ? 8.826 -1.346 -20.218 1.00 85.94 82 CYS A C 1
ATOM 596 O O . CYS A 1 82 ? 8.009 -0.530 -20.658 1.00 85.94 82 CYS A O 1
ATOM 598 N N . CYS A 1 83 ? 9.305 -2.349 -20.952 1.00 87.62 83 CYS A N 1
ATOM 599 C CA . CYS A 1 83 ? 8.964 -2.569 -22.351 1.00 87.62 83 CYS A CA 1
ATOM 600 C C . CYS A 1 83 ? 8.111 -3.824 -22.505 1.00 87.62 83 CYS A C 1
ATOM 602 O O . CYS A 1 83 ? 8.549 -4.923 -22.168 1.00 87.62 83 CYS A O 1
ATOM 604 N N . ILE A 1 84 ? 6.911 -3.685 -23.065 1.00 87.81 84 ILE A N 1
ATOM 605 C CA . ILE A 1 84 ? 6.038 -4.820 -23.378 1.00 87.81 84 ILE A CA 1
ATOM 606 C C . ILE A 1 84 ? 6.020 -5.072 -24.882 1.00 87.81 84 ILE A C 1
ATOM 608 O O . ILE A 1 84 ? 5.998 -4.133 -25.681 1.00 87.81 84 ILE A O 1
ATOM 612 N N . ARG A 1 85 ? 6.030 -6.346 -25.275 1.00 85.44 85 ARG A N 1
ATOM 613 C CA . ARG A 1 85 ? 5.957 -6.723 -26.685 1.00 85.44 85 ARG A CA 1
ATOM 614 C C . ARG A 1 85 ? 4.542 -6.478 -27.212 1.00 85.44 85 ARG A C 1
ATOM 616 O O . ARG A 1 85 ? 3.589 -7.085 -26.731 1.00 85.44 85 ARG A O 1
ATOM 623 N N . VAL A 1 86 ? 4.416 -5.621 -28.216 1.00 78.00 86 VAL A N 1
ATOM 624 C CA . VAL A 1 86 ? 3.201 -5.478 -29.021 1.00 78.00 86 VAL A CA 1
ATOM 625 C C . VAL A 1 86 ? 3.258 -6.466 -30.181 1.00 78.00 86 VAL A C 1
ATOM 627 O O . VAL A 1 86 ? 4.255 -6.536 -30.900 1.00 78.00 86 VAL A O 1
ATOM 630 N N . ALA A 1 87 ? 2.212 -7.283 -30.292 1.00 66.12 87 ALA A N 1
ATOM 631 C CA . ALA A 1 87 ? 2.038 -8.252 -31.371 1.00 66.12 87 ALA A CA 1
ATOM 632 C C . ALA A 1 87 ? 1.675 -7.572 -32.696 1.00 66.12 87 ALA A C 1
ATOM 634 O O . ALA A 1 87 ? 0.969 -6.537 -32.650 1.00 66.12 87 ALA A O 1
#